Protein AF-A0A447NFL5-F1 (afdb_monomer)

Mean predicted aligned error: 9.76 Å

Radius of gyration: 20.24 Å; Cα contacts (8 Å, |Δi|>4): 79; chains: 1; bounding box: 51×40×65 Å

Organism: NCBI:txid1160765

pLDDT: mean 81.57, std 9.72, range [44.44, 92.19]

Solvent-accessible surface area (backbone atoms only — not comparable to full-atom values): 9024 Å² total; per-residue (Å²): 127,68,65,66,55,53,53,48,47,50,54,50,48,51,49,51,53,49,49,66,54,44,52,57,62,67,49,65,84,47,55,69,68,57,55,52,49,50,53,44,49,50,42,44,50,49,47,51,53,55,50,52,55,49,52,54,48,53,53,53,39,43,76,71,71,44,61,87,68,73,57,64,86,53,30,75,53,35,63,60,52,48,70,39,41,65,43,57,56,56,40,65,75,50,87,50,64,72,47,45,52,49,38,54,54,51,48,52,54,50,50,55,52,52,56,32,14,70,44,68,69,41,56,51,48,43,50,52,52,50,52,53,51,33,61,77,68,66,38,59,69,59,52,51,54,52,50,51,51,50,51,52,51,50,52,50,52,55,61,70,67,54,132

Structure (mmCIF, N/CA/C/O backbone):
data_AF-A0A447NFL5-F1
#
_entry.id   AF-A0A447NFL5-F1
#
loop_
_atom_site.group_PDB
_atom_site.id
_atom_site.type_symbol
_atom_site.label_atom_id
_atom_site.label_alt_id
_atom_site.label_comp_id
_atom_site.label_asym_id
_atom_site.label_entity_id
_atom_site.label_seq_id
_atom_site.pdbx_PDB_ins_code
_atom_site.Cartn_x
_atom_site.Cartn_y
_atom_site.Cartn_z
_atom_site.occupancy
_atom_site.B_iso_or_equiv
_atom_site.auth_seq_id
_atom_site.auth_comp_id
_atom_site.auth_asym_id
_atom_site.auth_atom_id
_atom_site.pdbx_PDB_model_num
ATOM 1 N N . MET A 1 1 ? 29.966 -20.518 14.770 1.00 44.44 1 MET A N 1
ATOM 2 C CA . MET A 1 1 ? 28.829 -19.789 14.158 1.00 44.44 1 MET A CA 1
ATOM 3 C C . MET A 1 1 ? 27.442 -20.353 14.510 1.00 44.44 1 MET A C 1
ATOM 5 O O . MET A 1 1 ? 26.475 -19.714 14.144 1.00 44.44 1 MET A O 1
ATOM 9 N N . LYS A 1 2 ? 27.300 -21.495 15.214 1.00 46.12 2 LYS A N 1
ATOM 10 C CA . LYS A 1 2 ? 25.983 -22.043 15.624 1.00 46.12 2 LYS A CA 1
ATOM 11 C C . LYS A 1 2 ? 25.423 -21.455 16.932 1.00 46.12 2 LYS A C 1
ATOM 13 O O . LYS A 1 2 ? 24.215 -21.339 17.060 1.00 46.12 2 LYS A O 1
ATOM 18 N N . GLU A 1 3 ? 26.288 -21.050 17.862 1.00 52.56 3 GLU A N 1
ATOM 19 C CA . GLU A 1 3 ? 25.895 -20.521 19.183 1.00 52.56 3 GLU A CA 1
ATOM 20 C C . GLU A 1 3 ? 25.138 -19.179 19.083 1.00 52.56 3 GLU A C 1
ATOM 22 O O . GLU A 1 3 ? 24.056 -19.036 19.638 1.00 52.56 3 GLU A O 1
ATOM 27 N N . SER A 1 4 ? 25.627 -18.238 18.264 1.00 52.34 4 SER A N 1
ATOM 28 C CA . SER A 1 4 ? 25.020 -16.903 18.104 1.00 52.34 4 SER A CA 1
ATOM 29 C C . SER A 1 4 ? 23.628 -16.921 17.454 1.00 52.34 4 SER A C 1
ATOM 31 O O . SER A 1 4 ? 22.787 -16.098 17.804 1.00 52.34 4 SER A O 1
ATOM 33 N N . PHE A 1 5 ? 23.347 -17.870 16.552 1.00 53.31 5 PHE A N 1
ATOM 34 C CA . PHE A 1 5 ? 22.007 -18.014 15.970 1.00 53.31 5 PHE A CA 1
ATOM 35 C C . PHE A 1 5 ? 20.999 -18.566 16.976 1.00 53.31 5 PHE A C 1
ATOM 37 O O . PHE A 1 5 ? 19.846 -18.158 16.943 1.00 53.31 5 PHE A O 1
ATOM 44 N N . LYS A 1 6 ? 21.434 -19.441 17.889 1.00 54.91 6 LYS A N 1
ATOM 45 C CA . LYS A 1 6 ? 20.566 -20.077 18.886 1.00 54.91 6 LYS A CA 1
ATOM 46 C C . LYS A 1 6 ? 20.191 -19.118 20.023 1.00 54.91 6 LYS A C 1
ATOM 48 O O . LYS A 1 6 ? 19.051 -19.119 20.476 1.00 54.91 6 LYS A O 1
ATOM 53 N N . GLU A 1 7 ? 21.121 -18.260 20.447 1.00 59.09 7 GLU A N 1
ATOM 54 C CA . GLU A 1 7 ? 20.842 -17.163 21.390 1.00 59.09 7 GLU A CA 1
ATOM 55 C C . GLU A 1 7 ? 19.978 -16.058 20.772 1.00 59.09 7 GLU A C 1
ATOM 57 O O . GLU A 1 7 ? 19.083 -15.532 21.437 1.00 59.09 7 GLU A O 1
ATOM 62 N N . PHE A 1 8 ? 20.208 -15.730 19.495 1.00 57.41 8 PHE A N 1
ATOM 63 C CA . PHE A 1 8 ? 19.367 -14.789 18.759 1.00 57.41 8 PHE A CA 1
ATOM 64 C C . PHE A 1 8 ? 17.951 -15.339 18.573 1.00 57.41 8 PHE A C 1
ATOM 66 O O . PHE A 1 8 ? 16.991 -14.625 18.847 1.00 57.41 8 PHE A O 1
ATOM 73 N N . GLU A 1 9 ? 17.806 -16.610 18.180 1.00 60.03 9 GLU A N 1
ATOM 74 C CA . GLU A 1 9 ? 16.503 -17.274 18.098 1.00 60.03 9 GLU A CA 1
ATOM 75 C C . GLU A 1 9 ? 15.790 -17.244 19.439 1.00 60.03 9 GLU A C 1
ATOM 77 O O . GLU A 1 9 ? 14.655 -16.797 19.470 1.00 60.03 9 GLU A O 1
ATOM 82 N N . ASN A 1 10 ? 16.436 -17.637 20.540 1.00 67.25 10 ASN A N 1
ATOM 83 C CA . ASN A 1 10 ? 15.792 -17.638 21.854 1.00 67.25 10 ASN A CA 1
ATOM 84 C C . ASN A 1 10 ? 15.382 -16.230 22.302 1.00 67.25 10 ASN A C 1
ATOM 86 O O . ASN A 1 10 ? 14.245 -16.043 22.715 1.00 67.25 10 ASN A O 1
ATOM 90 N N . THR A 1 11 ? 16.248 -15.227 22.155 1.00 68.06 11 THR A N 1
ATOM 91 C CA . THR A 1 11 ? 15.940 -13.846 22.571 1.00 68.06 11 THR A CA 1
ATOM 92 C C . THR A 1 11 ? 14.834 -13.226 21.714 1.00 68.06 11 THR A C 1
ATOM 94 O O . THR A 1 11 ? 13.942 -12.547 22.225 1.00 68.06 11 THR A O 1
ATOM 97 N N . VAL A 1 12 ? 14.864 -13.463 20.400 1.00 67.81 12 VAL A N 1
ATOM 98 C CA . VAL A 1 12 ? 13.858 -12.941 19.469 1.00 67.81 12 VAL A CA 1
ATOM 99 C C . VAL A 1 12 ? 12.551 -13.715 19.584 1.00 67.81 12 VAL A C 1
ATOM 101 O O . VAL A 1 12 ? 11.505 -13.081 19.549 1.00 67.81 12 VAL A O 1
ATOM 104 N N . LEU A 1 13 ? 12.570 -15.040 19.764 1.00 67.94 13 LEU A N 1
ATOM 105 C CA . LEU A 1 13 ? 11.368 -15.850 20.001 1.00 67.94 13 LEU A CA 1
ATOM 106 C C . LEU A 1 13 ? 10.719 -15.496 21.327 1.00 67.94 13 LEU A C 1
ATOM 108 O O . LEU A 1 13 ? 9.509 -15.306 21.368 1.00 67.94 13 LEU A O 1
ATOM 112 N N . GLU A 1 14 ? 11.497 -15.392 22.399 1.00 73.38 14 GLU A N 1
ATOM 113 C CA . GLU A 1 14 ? 10.980 -15.058 23.721 1.00 73.38 14 GLU A CA 1
ATOM 114 C C . GLU A 1 14 ? 10.430 -13.631 23.727 1.00 73.38 14 GLU A C 1
ATOM 116 O O . GLU A 1 14 ? 9.292 -13.420 24.141 1.00 73.38 14 GLU A O 1
ATOM 121 N N . GLY A 1 15 ? 11.153 -12.675 23.132 1.00 72.88 15 GLY A N 1
ATOM 122 C CA . GLY A 1 15 ? 10.650 -11.325 22.891 1.00 72.88 15 GLY A CA 1
ATOM 123 C C . GLY A 1 15 ? 9.382 -11.316 22.033 1.00 72.88 15 GLY A C 1
ATOM 124 O O . GLY A 1 15 ? 8.390 -10.698 22.405 1.00 72.88 15 GLY A O 1
ATOM 125 N N . PHE A 1 16 ? 9.357 -12.036 20.912 1.00 77.38 16 PHE A N 1
ATOM 126 C CA . PHE A 1 16 ? 8.211 -12.102 20.003 1.00 77.38 16 PHE A CA 1
ATOM 127 C C . PHE A 1 16 ? 6.976 -12.722 20.665 1.00 77.38 16 PHE A C 1
ATOM 129 O O . PHE A 1 16 ? 5.875 -12.186 20.527 1.00 77.38 16 PHE A O 1
ATOM 136 N N . LEU A 1 17 ? 7.142 -13.812 21.417 1.00 76.81 17 LEU A N 1
ATOM 137 C CA . LEU A 1 17 ? 6.070 -14.458 22.177 1.00 76.81 17 LEU A CA 1
ATOM 138 C C . LEU A 1 17 ? 5.568 -13.549 23.301 1.00 76.81 17 LEU A C 1
ATOM 140 O O . LEU A 1 17 ? 4.355 -13.376 23.449 1.00 76.81 17 LEU A O 1
ATOM 144 N N . LEU A 1 18 ? 6.483 -12.911 24.035 1.00 76.44 18 LEU A N 1
ATOM 145 C C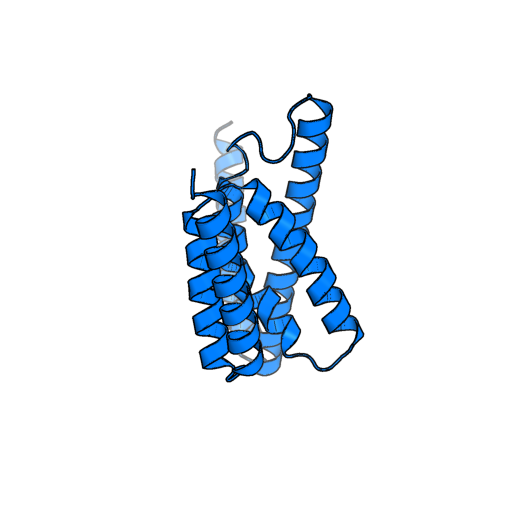A . LEU A 1 18 ? 6.146 -11.936 25.068 1.00 76.44 18 LEU A CA 1
ATOM 146 C C . LEU A 1 18 ? 5.365 -10.766 24.481 1.00 76.44 18 LEU A C 1
ATOM 148 O O . LEU A 1 18 ? 4.309 -10.441 25.010 1.00 76.44 18 LEU A O 1
ATOM 152 N N . TYR A 1 19 ? 5.804 -10.173 23.371 1.00 74.94 19 TYR A N 1
ATOM 153 C CA . TYR A 1 19 ? 5.080 -9.080 22.720 1.00 74.94 19 TYR A CA 1
ATOM 154 C C . TYR A 1 19 ? 3.735 -9.535 22.141 1.00 74.94 19 TYR A C 1
ATOM 156 O O . TYR A 1 19 ? 2.748 -8.814 22.274 1.00 74.94 19 TYR A O 1
ATOM 164 N N . THR A 1 20 ? 3.650 -10.740 21.573 1.00 80.25 20 THR A N 1
ATOM 165 C CA . THR A 1 20 ? 2.392 -11.297 21.044 1.00 80.25 20 THR A CA 1
ATOM 166 C C . THR A 1 20 ? 1.346 -11.501 22.142 1.00 80.25 20 THR A C 1
ATOM 168 O O . THR A 1 20 ? 0.158 -11.336 21.879 1.00 80.25 20 THR A O 1
ATOM 171 N N . LEU A 1 21 ? 1.763 -11.812 23.375 1.00 77.62 21 LEU A N 1
ATOM 172 C CA . LEU A 1 21 ? 0.872 -11.945 24.534 1.00 77.62 21 LEU A CA 1
ATOM 173 C C . LEU A 1 21 ? 0.638 -10.613 25.261 1.00 77.62 21 LEU A C 1
ATOM 175 O O . LEU A 1 21 ? -0.482 -10.332 25.688 1.00 77.62 21 LEU A O 1
ATOM 179 N N . LEU A 1 22 ? 1.664 -9.769 25.373 1.00 79.12 22 LEU A N 1
ATOM 180 C CA . LEU A 1 22 ? 1.587 -8.472 26.041 1.00 79.12 22 LEU A CA 1
ATOM 181 C C . LEU A 1 22 ? 0.711 -7.494 25.272 1.00 79.12 22 LEU A C 1
ATOM 183 O O . LEU A 1 22 ? -0.080 -6.806 25.902 1.00 79.12 22 LEU A O 1
ATOM 187 N N . ILE A 1 23 ? 0.803 -7.437 23.941 1.00 79.62 23 ILE A N 1
ATOM 188 C CA . ILE A 1 23 ? 0.028 -6.482 23.136 1.00 79.62 23 ILE A CA 1
ATOM 189 C C . ILE A 1 23 ? -1.489 -6.655 23.374 1.00 79.62 23 ILE A C 1
ATOM 191 O O . ILE A 1 23 ? -2.128 -5.671 23.747 1.00 79.62 23 ILE A O 1
ATOM 195 N N . PRO A 1 24 ? -2.089 -7.860 23.261 1.00 78.94 24 PRO A N 1
ATOM 196 C CA . PRO A 1 24 ? -3.498 -8.072 23.593 1.00 78.94 24 PRO A CA 1
ATOM 197 C C . PRO A 1 24 ? -3.832 -7.781 25.055 1.00 78.94 24 PRO A C 1
ATOM 199 O O . PRO A 1 24 ? -4.877 -7.198 25.328 1.00 78.94 24 PRO A O 1
ATOM 202 N N . VAL A 1 25 ? -2.961 -8.169 25.995 1.00 80.38 25 VAL A N 1
ATOM 203 C CA . VAL A 1 25 ? -3.180 -7.946 27.434 1.00 80.38 25 VAL A CA 1
ATOM 204 C C . VAL A 1 25 ? -3.188 -6.456 27.770 1.00 80.38 25 VAL A C 1
ATOM 206 O O . VAL A 1 25 ? -4.035 -6.019 28.540 1.00 80.38 25 VAL A O 1
ATOM 209 N N . LEU A 1 26 ? -2.295 -5.676 27.166 1.00 79.25 26 LEU A N 1
ATOM 210 C CA . LEU A 1 26 ? -2.168 -4.234 27.376 1.00 79.25 26 LEU A CA 1
ATOM 211 C C . LEU A 1 26 ? -3.297 -3.467 26.671 1.00 79.25 26 LEU A C 1
ATOM 213 O O . LEU A 1 26 ? -3.767 -2.452 27.172 1.00 79.25 26 LEU A O 1
ATOM 217 N N . LEU A 1 27 ? -3.787 -3.988 25.542 1.00 78.81 27 LEU A N 1
ATOM 218 C CA . LEU A 1 27 ? -4.931 -3.437 24.808 1.00 78.81 27 LEU A CA 1
ATOM 219 C C . LEU A 1 27 ? -6.294 -3.867 25.378 1.00 78.81 27 LEU A C 1
ATOM 221 O O . LEU A 1 27 ? -7.308 -3.307 24.960 1.00 78.81 27 LEU A O 1
ATOM 225 N N . LYS A 1 28 ? -6.361 -4.840 26.301 1.00 80.19 28 LYS A N 1
ATOM 226 C CA . LYS A 1 28 ? -7.640 -5.353 26.834 1.00 80.19 28 LYS A CA 1
ATOM 227 C C . LYS A 1 28 ? -8.410 -4.288 27.623 1.00 80.19 28 LYS A C 1
ATOM 229 O O . LYS A 1 28 ? -9.638 -4.287 27.611 1.00 80.19 28 LYS A O 1
ATOM 234 N N . ASP A 1 29 ? -7.672 -3.420 28.311 1.00 79.56 29 ASP A N 1
ATOM 235 C CA . ASP A 1 29 ? -8.211 -2.387 29.197 1.00 79.56 29 ASP A CA 1
ATOM 236 C C . ASP A 1 29 ? -8.494 -1.082 28.425 1.00 79.56 29 ASP A C 1
ATOM 238 O O . ASP A 1 29 ? -9.128 -0.158 28.938 1.00 79.56 29 ASP A O 1
ATOM 242 N N . GLU A 1 30 ? -8.075 -1.021 27.158 1.00 82.81 30 GLU A N 1
ATOM 243 C CA . GLU A 1 30 ? -8.282 0.117 26.274 1.00 82.81 30 GLU A CA 1
ATOM 244 C C . GLU A 1 30 ? -9.658 0.100 25.603 1.00 82.81 30 GLU A C 1
ATOM 246 O O . GLU A 1 30 ? -10.258 -0.934 25.292 1.00 82.81 30 GLU A O 1
ATOM 251 N N . LYS A 1 31 ? -10.171 1.295 25.299 1.00 87.44 31 LYS A N 1
ATOM 252 C CA . LYS A 1 31 ? -11.431 1.426 24.557 1.00 87.44 31 LYS A CA 1
ATOM 253 C C . LYS A 1 31 ? -11.261 0.872 23.143 1.00 87.44 31 LYS A C 1
ATOM 255 O O . LYS A 1 31 ? -10.277 1.166 22.467 1.00 87.44 31 LYS A O 1
ATOM 260 N N . LYS A 1 32 ? -12.292 0.184 22.634 1.00 83.94 32 LYS A N 1
ATOM 261 C CA . LYS A 1 32 ? -12.326 -0.369 21.262 1.00 83.94 32 LYS A CA 1
ATOM 262 C C . LYS A 1 32 ? -11.932 0.654 20.188 1.00 83.94 32 LYS A C 1
ATOM 264 O O . LYS A 1 32 ? -11.237 0.314 19.238 1.00 83.94 32 LYS A O 1
ATOM 269 N N . GLU A 1 33 ? -12.340 1.914 20.352 1.00 84.25 33 GLU A N 1
ATOM 270 C CA . GLU A 1 33 ? -11.966 3.003 19.441 1.00 84.25 33 GLU A CA 1
ATOM 271 C C . GLU A 1 33 ? -10.468 3.323 19.462 1.00 84.25 33 GLU A C 1
ATOM 273 O O . GLU A 1 33 ? -9.885 3.599 18.414 1.00 84.25 33 GLU A O 1
ATOM 278 N N . THR A 1 34 ? -9.841 3.305 20.640 1.00 84.50 34 THR A N 1
ATOM 279 C CA . THR A 1 34 ? -8.402 3.539 20.798 1.00 84.50 34 THR A CA 1
ATOM 280 C C . THR A 1 34 ? -7.620 2.412 20.138 1.00 84.50 34 THR A C 1
ATOM 282 O O . THR A 1 34 ? -6.747 2.681 19.316 1.00 84.50 34 THR A O 1
ATOM 285 N N . VAL A 1 35 ? -8.004 1.160 20.404 1.00 84.69 35 VAL A N 1
ATOM 286 C CA . VAL A 1 35 ? -7.393 -0.026 19.784 1.00 84.69 35 VAL A CA 1
ATOM 287 C C . VAL A 1 35 ? -7.496 0.048 18.258 1.00 84.69 35 VAL A C 1
ATOM 289 O O . VAL A 1 35 ? -6.492 -0.095 17.562 1.00 84.69 35 VAL A O 1
ATOM 292 N N . ALA A 1 36 ? -8.680 0.361 17.721 1.00 84.00 36 ALA A N 1
ATOM 293 C CA . ALA A 1 36 ? -8.881 0.501 16.280 1.00 84.00 36 ALA A CA 1
ATOM 294 C C . ALA A 1 36 ? -8.011 1.611 15.664 1.00 84.00 36 ALA A C 1
ATOM 296 O O . ALA A 1 36 ? -7.465 1.427 14.575 1.00 84.00 36 ALA A O 1
ATOM 297 N N . LYS A 1 37 ? -7.841 2.750 16.353 1.00 85.38 37 LYS A N 1
ATOM 298 C CA . LYS A 1 37 ? -6.965 3.842 15.896 1.00 85.38 37 LYS A CA 1
ATOM 299 C C . LYS A 1 37 ? -5.496 3.438 15.894 1.00 85.38 37 LYS A C 1
ATOM 301 O O . LYS A 1 37 ? -4.808 3.760 14.930 1.00 85.38 37 LYS A O 1
ATOM 306 N N . ILE A 1 38 ? -5.032 2.744 16.934 1.00 87.94 38 ILE A N 1
ATOM 307 C CA . ILE A 1 38 ? -3.650 2.255 17.017 1.00 87.94 38 ILE A CA 1
ATOM 308 C C . ILE A 1 38 ? -3.384 1.293 15.862 1.00 87.94 38 ILE A C 1
ATOM 310 O O . ILE A 1 38 ? -2.453 1.519 15.095 1.00 87.94 38 ILE A O 1
ATOM 314 N N . VAL A 1 39 ? -4.250 0.293 15.670 1.00 87.75 39 VAL A N 1
ATOM 315 C CA . VAL A 1 39 ? -4.126 -0.673 14.569 1.00 87.75 39 VAL A CA 1
ATOM 316 C C . VAL A 1 39 ? -4.121 0.044 13.220 1.00 87.75 39 VAL A C 1
ATOM 318 O O . VAL A 1 39 ? -3.223 -0.173 12.410 1.00 87.75 39 VAL A O 1
ATOM 321 N N . LEU A 1 40 ? -5.067 0.954 12.982 1.00 89.06 40 LEU A N 1
ATOM 322 C CA . LEU A 1 40 ? -5.123 1.718 11.736 1.00 89.06 40 LEU A CA 1
ATOM 323 C C . LEU A 1 40 ? -3.837 2.527 11.514 1.00 89.06 40 LEU A C 1
ATOM 325 O O . LEU A 1 40 ? -3.291 2.510 10.413 1.00 89.06 40 LEU A O 1
ATOM 329 N N . PHE A 1 41 ? -3.317 3.190 12.547 1.00 88.19 41 PHE A N 1
ATOM 330 C CA . PHE A 1 41 ? -2.080 3.962 12.452 1.00 88.19 41 PHE A CA 1
ATOM 331 C C . PHE A 1 41 ? -0.857 3.073 12.187 1.00 88.19 41 PHE A C 1
ATOM 333 O O . PHE A 1 41 ? -0.013 3.433 11.366 1.00 88.19 41 PHE A O 1
ATOM 340 N N . SER A 1 42 ? -0.779 1.892 12.804 1.00 90.25 42 SER A N 1
ATOM 341 C CA . SER A 1 42 ? 0.268 0.902 12.531 1.00 90.25 42 SER A CA 1
ATOM 342 C C . SER A 1 42 ? 0.234 0.431 11.078 1.00 90.25 42 SER A C 1
ATOM 344 O O . SER A 1 42 ? 1.276 0.396 10.424 1.00 90.25 42 SER A O 1
ATOM 346 N N . PHE A 1 43 ? -0.952 0.141 10.536 1.00 91.81 43 PHE A N 1
ATOM 347 C CA . PHE A 1 43 ? -1.104 -0.243 9.131 1.00 91.81 43 PHE A CA 1
ATOM 348 C C . PHE A 1 43 ? -0.725 0.896 8.177 1.00 91.81 43 PHE A C 1
ATOM 350 O O . PHE A 1 43 ? -0.032 0.660 7.190 1.00 91.81 43 PHE A O 1
ATOM 357 N N . LEU A 1 44 ? -1.124 2.136 8.473 1.00 91.19 44 LEU A N 1
ATOM 358 C CA . LEU A 1 44 ? -0.737 3.299 7.668 1.00 91.19 44 LEU A CA 1
ATOM 359 C C . LEU A 1 44 ? 0.767 3.567 7.712 1.00 91.19 44 LEU A C 1
ATOM 361 O O . LEU A 1 44 ? 1.368 3.880 6.687 1.00 91.19 44 LEU A O 1
ATOM 365 N N . THR A 1 45 ? 1.379 3.410 8.882 1.00 91.06 45 THR A N 1
ATOM 366 C CA . THR A 1 45 ? 2.829 3.551 9.048 1.00 91.06 45 THR A CA 1
ATOM 367 C C . THR A 1 45 ? 3.560 2.459 8.270 1.00 91.06 45 THR A C 1
ATOM 369 O O . THR A 1 45 ? 4.506 2.756 7.546 1.00 91.06 45 THR A O 1
ATOM 372 N N . SER A 1 46 ? 3.081 1.213 8.344 1.00 91.50 46 SER A N 1
ATOM 373 C CA . SER A 1 46 ? 3.609 0.095 7.557 1.00 91.50 46 SER A CA 1
ATOM 374 C C . SER A 1 46 ? 3.490 0.358 6.054 1.00 91.50 46 SER A C 1
ATOM 376 O O . SER A 1 46 ? 4.469 0.193 5.330 1.00 91.50 46 SER A O 1
ATOM 378 N N . LEU A 1 47 ? 2.341 0.859 5.591 1.00 92.19 47 LEU A N 1
ATOM 379 C CA . LEU A 1 47 ? 2.130 1.238 4.194 1.00 92.19 47 LEU A CA 1
ATOM 380 C C . LEU A 1 47 ? 3.107 2.326 3.746 1.00 92.19 47 LEU A C 1
ATOM 382 O O . LEU A 1 47 ? 3.719 2.195 2.686 1.00 92.19 47 LEU A O 1
ATOM 386 N N . GLY A 1 48 ? 3.278 3.375 4.552 1.00 90.50 48 GLY A N 1
ATOM 387 C CA . GLY A 1 48 ? 4.219 4.456 4.271 1.00 90.50 48 GLY A CA 1
ATOM 388 C C . GLY A 1 48 ? 5.660 3.957 4.180 1.00 90.50 48 GLY A C 1
ATOM 389 O O . GLY A 1 48 ? 6.328 4.198 3.178 1.00 90.50 48 GLY A O 1
ATOM 390 N N . LEU A 1 49 ? 6.122 3.199 5.178 1.00 92.12 49 LEU A N 1
ATOM 391 C CA . LEU A 1 49 ? 7.476 2.638 5.199 1.00 92.12 49 LEU A CA 1
ATOM 392 C C . LEU A 1 49 ? 7.719 1.679 4.034 1.00 92.12 49 LEU A C 1
ATOM 394 O O . LEU A 1 49 ? 8.737 1.790 3.355 1.00 92.12 49 LEU A O 1
ATOM 398 N N . ARG A 1 50 ? 6.774 0.771 3.763 1.00 90.19 50 ARG A N 1
ATOM 399 C CA . ARG A 1 50 ? 6.877 -0.176 2.647 1.00 90.19 50 ARG A CA 1
ATOM 400 C C . ARG A 1 50 ? 6.961 0.559 1.312 1.00 90.19 50 ARG A C 1
ATOM 402 O O . ARG A 1 50 ? 7.786 0.200 0.482 1.00 90.19 50 ARG A O 1
ATOM 409 N N . SER A 1 51 ? 6.167 1.619 1.149 1.00 89.44 51 SER A N 1
ATOM 410 C CA . SER A 1 51 ? 6.192 2.453 -0.055 1.00 89.44 51 SER A CA 1
ATOM 411 C C . SER A 1 51 ? 7.523 3.188 -0.219 1.00 89.44 51 SER A C 1
ATOM 413 O O . SER A 1 51 ? 8.066 3.232 -1.317 1.00 89.44 51 SER A O 1
ATOM 415 N N . LEU A 1 52 ? 8.077 3.739 0.866 1.00 91.19 52 LEU A N 1
ATOM 416 C CA . LEU A 1 52 ? 9.367 4.435 0.838 1.00 91.19 52 LEU A CA 1
ATOM 417 C C . LEU A 1 52 ? 10.521 3.507 0.456 1.00 91.19 52 LEU A C 1
ATOM 419 O O . LEU A 1 52 ? 11.332 3.869 -0.392 1.00 91.19 52 LEU A O 1
ATOM 423 N N . VAL A 1 53 ? 10.583 2.317 1.060 1.00 90.94 53 VAL A N 1
ATOM 424 C CA . VAL A 1 53 ? 11.612 1.314 0.746 1.00 90.94 53 VAL A CA 1
ATOM 425 C C . VAL A 1 53 ? 11.569 0.948 -0.735 1.00 90.94 53 VAL A C 1
ATOM 427 O O . VAL A 1 53 ? 12.607 0.910 -1.391 1.00 90.94 53 VAL A O 1
ATOM 430 N N . GLU A 1 54 ? 10.371 0.757 -1.278 1.00 89.62 54 GLU A N 1
ATOM 431 C CA . GLU A 1 54 ? 10.209 0.395 -2.681 1.00 89.62 54 GLU A CA 1
ATOM 432 C C . GLU A 1 54 ? 1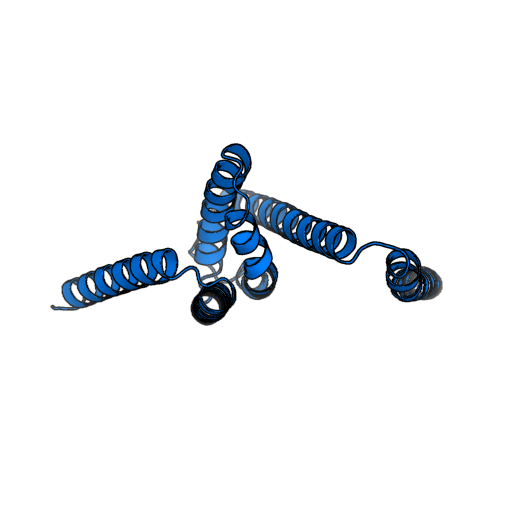0.613 1.520 -3.633 1.00 89.62 54 GLU A C 1
ATOM 434 O O . GLU A 1 54 ? 11.295 1.282 -4.625 1.00 89.62 54 GLU A O 1
ATOM 439 N N . ILE A 1 55 ? 10.263 2.767 -3.311 1.00 89.25 55 ILE A N 1
ATOM 440 C CA . ILE A 1 55 ? 10.724 3.932 -4.077 1.00 89.25 55 ILE A CA 1
ATOM 441 C C . ILE A 1 55 ? 12.257 3.979 -4.111 1.00 89.25 55 ILE A C 1
ATOM 443 O O . ILE A 1 55 ? 12.836 4.243 -5.163 1.00 89.25 55 ILE A O 1
ATOM 447 N N . VAL A 1 56 ? 12.925 3.701 -2.986 1.00 90.19 56 VAL A N 1
ATOM 448 C CA . VAL A 1 56 ? 14.393 3.650 -2.936 1.00 90.19 56 VAL A CA 1
ATOM 449 C C . VAL A 1 56 ? 14.934 2.556 -3.858 1.00 90.19 56 VAL A C 1
ATOM 451 O O . VAL A 1 56 ? 15.886 2.821 -4.593 1.00 90.19 56 VAL A O 1
ATOM 454 N N . PHE A 1 57 ? 14.322 1.369 -3.881 1.00 87.44 57 PHE A N 1
ATOM 455 C CA . PHE A 1 57 ? 14.718 0.312 -4.815 1.00 87.44 57 PHE A CA 1
ATOM 456 C C . PHE A 1 57 ? 14.501 0.712 -6.277 1.00 87.44 57 PHE A C 1
ATOM 458 O O . PHE A 1 57 ? 15.424 0.566 -7.075 1.00 87.44 57 PHE A O 1
ATOM 465 N N . TYR A 1 58 ? 13.371 1.338 -6.615 1.00 86.81 58 TYR A N 1
ATOM 466 C CA . TYR A 1 58 ? 13.148 1.880 -7.960 1.00 86.81 58 TYR A CA 1
ATOM 467 C C . TYR A 1 58 ? 14.219 2.894 -8.378 1.00 86.81 58 TYR A C 1
ATOM 469 O O . TYR A 1 58 ? 14.673 2.870 -9.520 1.00 86.81 58 TYR A O 1
ATOM 477 N N . ILE A 1 59 ? 14.649 3.776 -7.471 1.00 87.69 59 ILE A N 1
ATOM 478 C CA . ILE A 1 59 ? 15.711 4.756 -7.752 1.00 87.69 59 ILE A CA 1
ATOM 479 C C . ILE A 1 59 ? 17.062 4.055 -7.977 1.00 87.69 59 ILE A C 1
ATOM 481 O O . ILE A 1 59 ? 17.826 4.447 -8.866 1.00 87.69 59 ILE A O 1
ATOM 485 N N . GLN A 1 60 ? 17.366 3.018 -7.193 1.00 88.81 60 GLN A N 1
ATOM 486 C CA . GLN A 1 60 ? 18.592 2.231 -7.353 1.00 88.81 60 GLN A CA 1
ATOM 487 C C . GLN A 1 60 ? 18.612 1.479 -8.687 1.00 88.81 60 GLN A C 1
ATOM 489 O O . GLN A 1 60 ? 19.621 1.516 -9.392 1.00 88.81 60 GLN A O 1
ATOM 494 N N . ASP A 1 61 ? 17.501 0.850 -9.055 1.00 87.19 61 ASP A N 1
ATOM 495 C CA . ASP A 1 61 ? 17.350 0.129 -10.319 1.00 87.19 61 ASP A CA 1
ATOM 496 C C . ASP A 1 61 ? 17.431 1.075 -11.516 1.00 87.19 61 ASP A C 1
ATOM 498 O O . ASP A 1 61 ? 18.147 0.800 -12.483 1.00 87.19 61 ASP A O 1
ATOM 502 N N . TYR A 1 62 ? 16.810 2.251 -11.407 1.00 86.31 62 TYR A N 1
ATOM 503 C CA . TYR A 1 62 ? 16.921 3.295 -12.419 1.00 86.31 62 TYR A CA 1
ATOM 504 C C . TYR A 1 62 ? 18.369 3.758 -12.612 1.00 86.31 62 TYR A C 1
ATOM 506 O O . TYR A 1 62 ? 18.837 3.893 -13.741 1.00 86.31 62 TYR A O 1
ATOM 514 N N . SER A 1 63 ? 19.119 3.917 -11.518 1.00 87.12 63 SER A N 1
ATOM 515 C CA . SER A 1 63 ? 20.550 4.258 -11.569 1.00 87.12 63 SER A CA 1
ATOM 516 C C . SER A 1 63 ? 21.399 3.165 -12.232 1.00 87.12 63 SER A C 1
ATOM 518 O O . SER A 1 63 ? 22.482 3.449 -12.740 1.00 87.12 63 SER A O 1
ATOM 520 N N . ARG A 1 64 ? 20.912 1.918 -12.257 1.00 86.81 64 ARG A N 1
ATOM 521 C CA . ARG A 1 64 ? 21.527 0.773 -12.949 1.00 86.81 64 ARG A CA 1
ATOM 522 C C . ARG A 1 64 ? 21.033 0.606 -14.393 1.00 86.81 64 ARG A C 1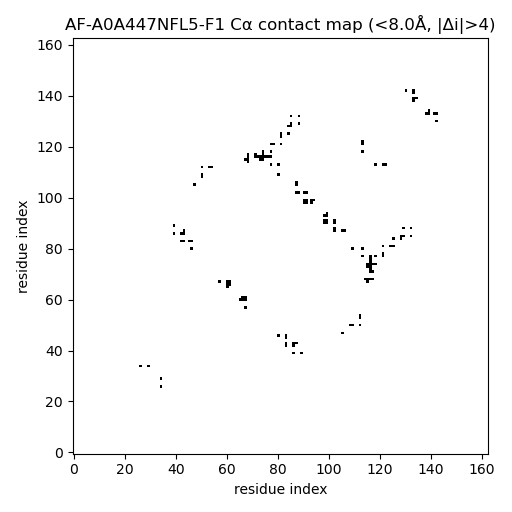
ATOM 524 O O . ARG A 1 64 ? 21.413 -0.357 -15.052 1.00 86.81 64 ARG A O 1
ATOM 531 N N . GLY A 1 65 ? 20.211 1.531 -14.891 1.00 84.69 65 GLY A N 1
ATOM 532 C CA . GLY A 1 65 ? 19.668 1.515 -16.250 1.00 84.69 65 GLY A CA 1
ATOM 533 C C . GLY A 1 65 ? 18.408 0.662 -16.425 1.00 84.69 65 GLY A C 1
ATOM 534 O O . GLY A 1 65 ? 17.953 0.489 -17.555 1.00 84.69 65 GLY A O 1
ATOM 535 N N . VAL A 1 66 ? 17.822 0.143 -15.342 1.00 84.00 66 VAL A N 1
ATOM 536 C CA . VAL A 1 66 ? 16.559 -0.605 -15.389 1.00 84.00 66 VAL A CA 1
ATOM 537 C C . VAL A 1 66 ? 15.400 0.383 -15.292 1.00 84.00 66 VAL A C 1
ATOM 539 O O . VAL A 1 66 ? 15.221 1.067 -14.286 1.00 84.00 66 VAL A O 1
ATOM 542 N N . MET A 1 67 ? 14.597 0.480 -16.351 1.00 81.06 67 MET A N 1
ATOM 543 C CA . MET A 1 67 ? 13.429 1.361 -16.341 1.00 81.06 67 MET A CA 1
ATOM 544 C C . MET A 1 67 ? 12.320 0.786 -15.442 1.00 81.06 67 MET A C 1
ATOM 546 O O . MET A 1 67 ? 12.063 -0.423 -15.487 1.00 81.06 67 MET A O 1
ATOM 550 N N . PRO A 1 68 ? 11.606 1.626 -14.669 1.00 73.88 68 PRO A N 1
ATOM 551 C CA . PRO A 1 68 ? 10.438 1.178 -13.917 1.00 73.88 68 PRO A CA 1
ATOM 552 C C . PRO A 1 68 ? 9.387 0.592 -14.872 1.00 73.88 68 PRO A C 1
ATOM 554 O O . PRO A 1 68 ? 9.303 0.995 -16.031 1.00 73.88 68 PRO A O 1
ATOM 557 N N . PHE A 1 69 ? 8.582 -0.359 -14.386 1.00 79.44 69 PHE A N 1
ATOM 558 C CA . PHE A 1 69 ? 7.533 -1.048 -15.162 1.00 79.44 69 PHE A CA 1
ATOM 559 C C . PHE A 1 69 ? 8.021 -1.972 -16.291 1.00 79.44 69 PHE A C 1
ATOM 561 O O . PHE A 1 69 ? 7.208 -2.394 -17.112 1.00 79.44 69 PHE A O 1
ATOM 568 N N . THR A 1 70 ? 9.315 -2.300 -16.356 1.00 77.38 70 THR A N 1
ATOM 569 C CA . THR A 1 70 ? 9.844 -3.213 -17.388 1.00 77.38 70 THR A CA 1
ATOM 570 C C . THR A 1 70 ? 10.095 -4.630 -16.890 1.00 77.38 70 THR A C 1
ATOM 572 O O . THR A 1 70 ? 10.030 -5.564 -17.685 1.00 77.38 70 THR A O 1
ATOM 575 N N . ASN A 1 71 ? 10.337 -4.806 -15.587 1.00 77.06 71 ASN A N 1
ATOM 576 C CA . ASN A 1 71 ? 10.646 -6.103 -14.995 1.00 77.06 71 ASN A CA 1
ATOM 577 C C . ASN A 1 71 ? 9.672 -6.481 -13.868 1.00 77.06 71 ASN A C 1
ATOM 579 O O . ASN A 1 71 ? 8.989 -5.631 -13.299 1.00 77.06 71 ASN A O 1
ATOM 583 N N . TYR A 1 72 ? 9.620 -7.772 -13.543 1.00 79.44 72 TYR A N 1
ATOM 584 C CA . TYR A 1 72 ? 8.726 -8.351 -12.536 1.00 79.44 72 TYR A CA 1
ATOM 585 C C . TYR A 1 72 ? 9.366 -8.496 -11.144 1.00 79.44 72 TYR A C 1
ATOM 587 O O . TYR A 1 72 ? 8.747 -9.075 -10.254 1.00 79.44 72 TYR A O 1
ATOM 595 N N . ASP A 1 73 ? 10.574 -7.974 -10.928 1.00 77.94 73 ASP A N 1
ATOM 596 C CA . ASP A 1 73 ? 11.329 -8.140 -9.671 1.00 77.94 73 ASP A CA 1
ATOM 597 C C . ASP A 1 73 ? 10.579 -7.569 -8.451 1.00 77.94 73 ASP A C 1
ATOM 599 O O . ASP A 1 73 ? 10.562 -8.142 -7.357 1.00 77.94 73 ASP A O 1
ATOM 603 N N . HIS A 1 74 ? 9.826 -6.495 -8.680 1.00 81.88 74 HIS A N 1
ATOM 604 C CA . HIS A 1 74 ? 9.013 -5.805 -7.675 1.00 81.88 74 HIS A CA 1
ATOM 605 C C . HIS A 1 74 ? 7.635 -6.447 -7.451 1.00 81.88 74 HIS A C 1
ATOM 607 O O . HIS A 1 74 ? 6.805 -5.957 -6.686 1.00 81.88 74 HIS A O 1
ATOM 613 N N . ARG A 1 75 ? 7.347 -7.590 -8.087 1.00 81.44 75 ARG A N 1
ATOM 614 C CA . ARG A 1 75 ? 6.036 -8.253 -7.991 1.00 81.44 75 ARG A CA 1
ATOM 615 C C . ARG A 1 75 ? 5.697 -8.732 -6.578 1.00 81.44 75 ARG A C 1
ATOM 617 O O . ARG A 1 75 ? 4.527 -8.716 -6.192 1.00 81.44 75 ARG A O 1
ATOM 624 N N . HIS A 1 76 ? 6.704 -9.123 -5.804 1.00 82.81 76 HIS A N 1
ATOM 625 C CA . HIS A 1 76 ? 6.551 -9.646 -4.443 1.00 82.81 76 HIS A CA 1
ATOM 626 C C . HIS A 1 76 ? 5.980 -8.609 -3.450 1.00 82.81 76 HIS A C 1
ATOM 628 O O . HIS A 1 76 ? 5.389 -8.967 -2.433 1.00 82.81 76 HIS A O 1
ATOM 634 N N . ILE A 1 77 ? 6.113 -7.311 -3.744 1.00 86.12 77 ILE A N 1
ATOM 635 C CA . ILE A 1 77 ? 5.528 -6.225 -2.946 1.00 86.12 77 ILE A CA 1
ATOM 636 C C . ILE A 1 77 ? 3.998 -6.202 -3.041 1.00 86.12 77 ILE A C 1
ATOM 638 O O . ILE A 1 77 ? 3.336 -5.770 -2.090 1.00 86.12 77 ILE A O 1
ATOM 642 N N . SER A 1 78 ? 3.431 -6.698 -4.146 1.00 86.38 78 SER A N 1
ATOM 643 C CA . SER A 1 78 ? 1.997 -6.587 -4.429 1.00 86.38 78 SER A CA 1
ATOM 644 C C . SER A 1 78 ? 1.115 -7.215 -3.348 1.00 86.38 78 SER A C 1
ATOM 646 O O . SER A 1 78 ? 0.128 -6.600 -2.951 1.00 86.38 78 SER A O 1
ATOM 648 N N . ASP A 1 79 ? 1.513 -8.352 -2.775 1.00 85.88 79 ASP A N 1
ATOM 649 C CA . ASP A 1 79 ? 0.760 -9.015 -1.703 1.00 85.88 79 ASP A CA 1
ATOM 650 C C . ASP A 1 79 ? 0.672 -8.134 -0.450 1.00 85.88 79 ASP A C 1
ATOM 652 O O . ASP A 1 79 ? -0.406 -7.927 0.115 1.00 85.88 79 ASP A O 1
ATOM 656 N N . SER A 1 80 ? 1.799 -7.529 -0.056 1.00 88.25 80 SER A N 1
ATOM 657 C CA . SER A 1 80 ? 1.831 -6.603 1.079 1.00 88.25 80 SER A CA 1
ATOM 658 C C . SER A 1 80 ? 1.008 -5.337 0.814 1.00 88.25 80 SER A C 1
ATOM 660 O O . SER A 1 80 ? 0.309 -4.856 1.705 1.00 88.25 80 SER A O 1
ATOM 662 N N . MET A 1 81 ? 1.013 -4.821 -0.418 1.00 88.62 81 MET A N 1
ATOM 663 C CA . MET A 1 81 ? 0.210 -3.654 -0.794 1.00 88.62 81 MET A CA 1
ATOM 664 C C . MET A 1 81 ? -1.290 -3.950 -0.799 1.00 88.62 81 MET A C 1
ATOM 666 O O . MET A 1 81 ? -2.078 -3.114 -0.352 1.00 88.62 81 MET A O 1
ATOM 670 N N . VAL A 1 82 ? -1.707 -5.123 -1.276 1.00 90.25 82 VAL A N 1
ATOM 671 C CA . VAL A 1 82 ? -3.114 -5.557 -1.244 1.00 90.25 82 VAL A CA 1
ATOM 672 C C . VAL A 1 82 ? -3.595 -5.672 0.201 1.00 90.25 82 VAL A C 1
ATOM 674 O O . VAL A 1 82 ? -4.675 -5.183 0.531 1.00 90.25 82 VAL A O 1
ATOM 677 N N . PHE A 1 83 ? -2.780 -6.258 1.080 1.00 89.00 83 PHE A N 1
ATOM 678 C CA . PHE A 1 83 ? -3.121 -6.418 2.493 1.00 89.00 83 PHE A CA 1
ATOM 679 C C . PHE A 1 83 ? -3.293 -5.079 3.226 1.00 89.00 83 PHE A C 1
ATOM 681 O O . PHE A 1 83 ? -4.179 -4.933 4.067 1.00 89.00 83 PHE A O 1
ATOM 688 N N . LEU A 1 84 ? -2.473 -4.082 2.892 1.00 90.38 84 LEU A N 1
ATOM 689 C CA . LEU A 1 84 ? -2.506 -2.758 3.521 1.00 90.38 84 LEU A CA 1
ATOM 690 C C . LEU A 1 84 ? -3.558 -1.816 2.903 1.00 90.38 84 LEU A C 1
ATOM 692 O O . LEU A 1 84 ? -3.870 -0.768 3.476 1.00 90.38 84 LEU A O 1
ATOM 696 N N . PHE A 1 85 ? -4.151 -2.190 1.768 1.00 90.19 85 PHE A N 1
ATOM 697 C CA . PHE A 1 85 ? -5.123 -1.376 1.036 1.00 90.19 85 PHE A CA 1
ATOM 698 C C . PHE A 1 85 ? -6.362 -0.946 1.851 1.00 90.19 85 PHE A C 1
ATOM 700 O O . PHE A 1 85 ? -6.728 0.231 1.785 1.00 90.19 85 PHE A O 1
ATOM 707 N N . PRO A 1 86 ? -6.998 -1.802 2.681 1.00 87.94 86 PRO A N 1
ATOM 708 C CA . PRO A 1 86 ? -8.131 -1.380 3.508 1.00 87.94 86 PRO A CA 1
ATOM 709 C C . PRO A 1 86 ? -7.791 -0.227 4.459 1.00 87.94 86 PRO A C 1
ATOM 711 O O . PRO A 1 86 ? -8.634 0.632 4.719 1.00 87.94 86 PRO A O 1
ATOM 714 N N . ALA A 1 87 ? -6.559 -0.183 4.975 1.00 89.38 87 ALA A N 1
ATOM 715 C CA . ALA A 1 87 ? -6.122 0.888 5.863 1.00 89.38 87 ALA A CA 1
ATOM 716 C C . ALA A 1 87 ? -6.017 2.226 5.122 1.00 89.38 87 ALA A C 1
ATOM 718 O O . ALA A 1 87 ? -6.461 3.246 5.652 1.00 89.38 87 ALA A O 1
ATOM 719 N N . LEU A 1 88 ? -5.520 2.208 3.878 1.00 89.75 88 LEU A N 1
ATOM 720 C CA . LEU A 1 88 ? -5.517 3.377 2.996 1.00 89.75 88 LEU A CA 1
ATOM 721 C C . LEU A 1 88 ? -6.944 3.894 2.772 1.00 89.75 88 LEU A C 1
ATOM 723 O O . LEU A 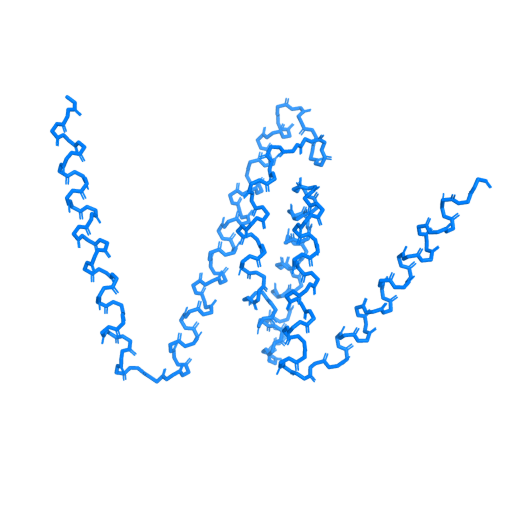1 88 ? -7.204 5.082 2.965 1.00 89.75 88 LEU A O 1
ATOM 727 N N . LEU A 1 89 ? -7.883 3.003 2.436 1.00 88.88 89 LEU A N 1
ATOM 728 C CA . LEU A 1 89 ? -9.288 3.369 2.232 1.00 88.88 89 LEU A CA 1
ATOM 729 C C . LEU A 1 89 ? -9.926 3.960 3.492 1.00 88.88 89 LEU A C 1
ATOM 731 O O . LEU A 1 89 ? -10.670 4.934 3.404 1.00 88.88 89 LEU A O 1
ATOM 735 N N . ASN A 1 90 ? -9.598 3.442 4.676 1.00 88.19 90 ASN A N 1
ATOM 736 C CA . ASN A 1 90 ? -10.131 3.973 5.930 1.00 88.19 90 ASN A CA 1
ATOM 737 C C . ASN A 1 90 ? -9.729 5.436 6.198 1.00 88.19 90 ASN A C 1
ATOM 739 O O . ASN A 1 90 ? -10.453 6.120 6.925 1.00 88.19 90 ASN A O 1
ATOM 743 N N . ILE A 1 91 ? -8.664 5.968 5.574 1.00 87.00 91 ILE A N 1
ATOM 744 C CA . ILE A 1 91 ? -8.348 7.406 5.671 1.00 87.00 91 ILE A CA 1
ATOM 745 C C . ILE A 1 91 ? -9.488 8.260 5.092 1.00 87.00 91 ILE A C 1
ATOM 747 O O . ILE A 1 91 ? -9.793 9.333 5.619 1.00 87.00 91 ILE A O 1
ATOM 751 N N . TRP A 1 92 ? -10.165 7.772 4.049 1.00 85.88 92 TRP A N 1
ATOM 752 C CA . TRP A 1 92 ? -11.267 8.482 3.394 1.00 85.88 92 TRP A CA 1
ATOM 753 C C . TRP A 1 92 ? -12.441 8.787 4.336 1.00 85.88 92 TRP A C 1
ATOM 755 O O . TRP A 1 92 ? -13.146 9.782 4.156 1.00 85.88 92 TRP A O 1
ATOM 765 N N . LEU A 1 93 ? -12.654 7.953 5.359 1.00 83.75 93 LEU A N 1
ATOM 766 C CA . LEU A 1 93 ? -13.749 8.129 6.317 1.00 83.75 93 LEU A CA 1
ATOM 767 C C . LEU A 1 93 ? -13.541 9.351 7.221 1.00 83.75 93 LEU A C 1
ATOM 769 O O . LEU A 1 93 ? -14.507 9.877 7.783 1.00 83.75 93 LEU A O 1
ATOM 773 N N . PHE A 1 94 ? -12.308 9.851 7.348 1.00 82.56 94 PHE A N 1
ATOM 774 C CA . PHE A 1 94 ? -12.044 11.042 8.143 1.00 82.56 94 PHE A CA 1
ATOM 775 C C . PHE A 1 94 ? -12.504 12.319 7.426 1.00 82.56 94 PHE A C 1
ATOM 777 O O . PHE A 1 94 ? -12.204 12.582 6.263 1.00 82.56 94 PHE A O 1
ATOM 784 N N . ARG A 1 95 ? -13.204 13.192 8.164 1.00 73.88 95 ARG A N 1
ATOM 785 C CA . ARG A 1 95 ? -13.733 14.460 7.629 1.00 73.88 95 ARG A CA 1
ATOM 786 C C . ARG A 1 95 ? -12.675 15.545 7.390 1.00 73.88 95 ARG A C 1
ATOM 788 O O . ARG A 1 95 ? -12.953 16.478 6.642 1.00 73.88 95 ARG A O 1
ATOM 795 N N . LYS A 1 96 ? -11.495 15.455 8.013 1.00 85.81 96 LYS A N 1
ATOM 796 C CA . LYS A 1 96 ? -10.464 16.508 7.954 1.00 85.81 96 LYS A CA 1
ATOM 797 C C . LYS A 1 96 ? -9.865 16.633 6.548 1.00 85.81 96 LYS A C 1
ATOM 799 O O . LYS A 1 96 ? -9.373 15.651 5.998 1.00 85.81 96 LYS A O 1
ATOM 804 N N . THR A 1 97 ? -9.816 17.855 6.011 1.00 79.94 97 THR A N 1
ATOM 805 C CA . THR A 1 97 ? -9.246 18.147 4.681 1.00 79.94 97 THR A CA 1
ATOM 806 C C . THR A 1 97 ? -7.780 17.730 4.563 1.00 79.94 97 THR A C 1
ATOM 808 O O . THR A 1 97 ? -7.403 17.136 3.559 1.00 79.94 97 THR A O 1
ATOM 811 N N . SER A 1 98 ? -6.968 17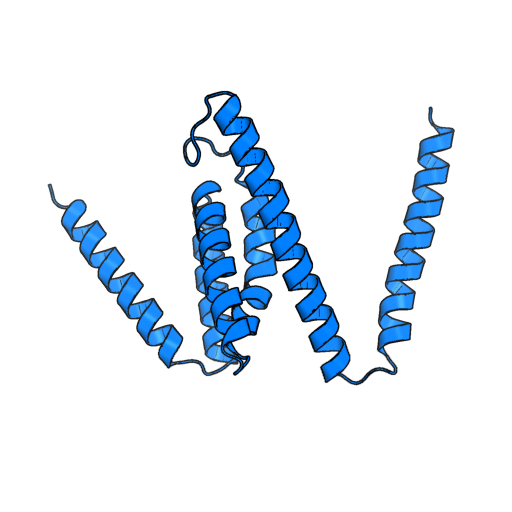.937 5.605 1.00 83.06 98 SER A N 1
ATOM 812 C CA . SER A 1 98 ? -5.559 17.513 5.614 1.00 83.06 98 SER A CA 1
ATOM 813 C C . SER A 1 98 ? -5.397 15.998 5.433 1.00 83.06 98 SER A C 1
ATOM 815 O O . SER A 1 98 ? -4.494 15.555 4.733 1.00 83.06 98 SER A O 1
ATOM 817 N N . LEU A 1 99 ? -6.304 15.196 6.007 1.00 84.00 99 LEU A N 1
ATOM 818 C CA . LEU A 1 99 ? -6.279 13.736 5.863 1.00 84.00 99 LEU A CA 1
ATOM 819 C C . LEU A 1 99 ? -6.752 13.289 4.479 1.00 84.00 99 LEU A C 1
ATOM 821 O O . LEU A 1 99 ? -6.226 12.321 3.942 1.00 84.00 99 LEU A O 1
ATOM 825 N N . LYS A 1 100 ? -7.681 14.023 3.859 1.00 85.00 100 LYS A N 1
ATOM 826 C CA . LYS A 1 100 ? -8.050 13.782 2.457 1.00 85.00 100 LYS A CA 1
ATOM 827 C C . LYS A 1 100 ? -6.886 14.061 1.511 1.00 85.00 100 LYS A C 1
ATOM 829 O O . LYS A 1 100 ? -6.668 13.291 0.585 1.00 85.00 100 LYS A O 1
ATOM 834 N N . LEU A 1 101 ? -6.116 15.122 1.758 1.00 86.19 101 LEU A N 1
ATOM 835 C CA . LEU A 1 101 ? -4.915 15.413 0.973 1.00 86.19 101 LEU A CA 1
ATOM 836 C C . LEU A 1 101 ? -3.874 14.291 1.121 1.00 86.19 101 LEU A C 1
ATOM 838 O O . LEU A 1 101 ? -3.345 13.808 0.124 1.00 86.19 101 LEU A O 1
ATOM 842 N N . ALA A 1 102 ? -3.650 13.823 2.354 1.00 85.94 102 ALA A N 1
ATOM 843 C CA . ALA A 1 102 ? -2.786 12.676 2.623 1.00 85.94 102 ALA A CA 1
ATOM 844 C C . ALA A 1 102 ? -3.282 11.399 1.923 1.00 85.94 102 ALA A C 1
ATOM 846 O O . ALA A 1 102 ? -2.474 10.662 1.368 1.00 85.94 102 ALA A O 1
ATOM 847 N N . PHE A 1 103 ? -4.599 11.166 1.884 1.00 88.94 103 PHE A N 1
ATOM 848 C CA . PHE A 1 103 ? -5.192 10.059 1.135 1.00 88.94 103 PHE A CA 1
ATOM 849 C C . PHE A 1 103 ? -4.875 10.143 -0.359 1.00 88.94 103 PHE A C 1
ATOM 851 O O . PHE A 1 103 ? -4.451 9.143 -0.929 1.00 88.94 103 PHE A O 1
ATOM 858 N N . PHE A 1 104 ? -5.031 11.309 -0.995 1.00 88.12 104 PHE A N 1
ATOM 859 C CA . PHE A 1 104 ? -4.698 11.466 -2.415 1.00 88.12 104 PHE A CA 1
ATOM 860 C C . PHE A 1 104 ? -3.205 11.256 -2.683 1.00 88.12 104 PHE A C 1
ATOM 862 O O . PHE A 1 104 ? -2.859 10.531 -3.613 1.00 88.12 104 PHE A O 1
ATOM 869 N N . ALA A 1 105 ? -2.330 11.827 -1.851 1.00 89.94 105 ALA A N 1
ATOM 870 C CA . ALA A 1 105 ? -0.885 11.658 -1.983 1.00 89.94 105 ALA A CA 1
ATOM 871 C C . ALA A 1 105 ? -0.460 10.187 -1.820 1.00 89.94 105 ALA A C 1
ATOM 873 O O . ALA A 1 105 ? 0.227 9.642 -2.683 1.00 89.94 105 ALA A O 1
ATOM 874 N N . LEU A 1 106 ? -0.925 9.516 -0.760 1.00 89.19 106 LEU A N 1
ATOM 875 C CA . LEU A 1 106 ? -0.640 8.098 -0.525 1.00 89.19 106 LEU A CA 1
ATOM 876 C C . LEU A 1 106 ? -1.256 7.202 -1.600 1.00 89.19 106 LEU A C 1
ATOM 878 O O . LEU A 1 106 ? -0.618 6.241 -2.010 1.00 89.19 106 LEU A O 1
ATOM 882 N N . SER A 1 107 ? -2.455 7.520 -2.090 1.00 89.75 107 SER A N 1
ATOM 883 C CA . SER A 1 107 ? -3.092 6.760 -3.172 1.00 89.75 107 SER A CA 1
ATOM 884 C C . SER A 1 107 ? -2.329 6.894 -4.487 1.00 89.75 107 SER A C 1
ATOM 886 O O . SER A 1 107 ? -2.202 5.909 -5.208 1.00 89.75 107 SER A O 1
ATOM 888 N N . ALA A 1 108 ? -1.785 8.075 -4.795 1.00 90.69 108 ALA A N 1
ATOM 889 C CA . ALA A 1 108 ? -0.955 8.272 -5.981 1.00 90.69 108 ALA A CA 1
ATOM 890 C C . ALA A 1 108 ? 0.326 7.425 -5.914 1.00 90.69 108 ALA A C 1
ATOM 892 O O . ALA A 1 108 ? 0.639 6.709 -6.864 1.00 90.69 108 ALA A O 1
ATOM 893 N N . VAL A 1 109 ? 1.017 7.444 -4.768 1.00 90.75 109 VAL A N 1
ATOM 894 C CA . VAL A 1 109 ? 2.200 6.601 -4.531 1.00 90.75 109 VAL A CA 1
ATOM 895 C C . VAL A 1 109 ? 1.837 5.117 -4.602 1.00 90.75 109 VAL A C 1
ATOM 897 O O . VAL A 1 109 ? 2.505 4.349 -5.287 1.00 90.75 109 VAL A O 1
ATOM 900 N N . TYR A 1 110 ? 0.747 4.717 -3.950 1.00 90.56 110 TYR A N 1
ATOM 901 C CA . TYR A 1 110 ? 0.257 3.343 -3.956 1.00 90.56 110 TYR A CA 1
ATOM 902 C C . TYR A 1 110 ? -0.017 2.833 -5.373 1.00 90.56 110 TYR A C 1
ATOM 904 O O . TYR A 1 110 ? 0.428 1.747 -5.733 1.00 90.56 110 TYR A O 1
ATOM 912 N N . LEU A 1 111 ? -0.719 3.620 -6.194 1.00 89.50 111 LEU A N 1
ATOM 913 C CA . LEU A 1 111 ? -1.022 3.261 -7.578 1.00 89.50 111 LEU A CA 1
ATOM 914 C C . LEU A 1 111 ? 0.245 3.157 -8.425 1.00 89.50 111 LEU A C 1
ATOM 916 O O . LEU A 1 111 ? 0.371 2.205 -9.190 1.00 89.50 111 LEU A O 1
ATOM 920 N N . PHE A 1 112 ? 1.186 4.090 -8.268 1.00 88.81 112 PHE A N 1
ATOM 921 C CA . PHE A 1 112 ? 2.475 4.033 -8.955 1.00 88.81 112 PHE A CA 1
ATOM 922 C C . PHE A 1 112 ? 3.222 2.731 -8.631 1.00 88.81 112 PHE A C 1
ATOM 924 O O . PHE A 1 112 ? 3.649 2.021 -9.539 1.00 88.81 112 PHE A O 1
ATOM 931 N N . LEU A 1 113 ? 3.306 2.364 -7.351 1.00 86.88 113 LEU A N 1
ATOM 932 C CA . LEU A 1 113 ? 3.971 1.131 -6.928 1.00 86.88 113 LEU A CA 1
ATOM 933 C C . LEU A 1 113 ? 3.222 -0.122 -7.398 1.00 86.88 113 LEU A C 1
ATOM 935 O O . LEU A 1 113 ? 3.840 -1.041 -7.931 1.00 86.88 113 LEU A O 1
ATOM 939 N N . MET A 1 114 ? 1.890 -0.144 -7.290 1.00 87.69 114 MET A N 1
ATOM 940 C CA . MET A 1 114 ? 1.058 -1.250 -7.779 1.00 87.69 114 MET A CA 1
ATOM 941 C C . MET A 1 114 ? 1.174 -1.455 -9.291 1.00 87.69 114 MET A C 1
ATOM 943 O O . MET A 1 114 ? 1.212 -2.602 -9.745 1.00 87.69 114 MET A O 1
ATOM 947 N N . LEU A 1 115 ? 1.278 -0.378 -10.075 1.00 85.88 115 LEU A N 1
ATOM 948 C CA . LEU A 1 115 ? 1.579 -0.460 -11.508 1.00 85.88 115 LEU A CA 1
ATOM 949 C C . LEU A 1 115 ? 2.950 -1.105 -11.730 1.00 85.88 115 LEU A C 1
ATOM 951 O O . LEU A 1 115 ? 3.085 -1.973 -12.591 1.00 85.88 115 LEU A O 1
ATOM 955 N N . GLY A 1 116 ? 3.926 -0.738 -10.899 1.00 80.44 116 GLY A N 1
ATOM 956 C CA . GLY A 1 116 ? 5.295 -1.247 -10.912 1.00 80.44 116 GLY A CA 1
ATOM 957 C C . GLY A 1 116 ? 5.387 -2.755 -10.714 1.00 80.44 116 GLY A C 1
ATOM 958 O O . GLY A 1 116 ? 6.198 -3.422 -11.348 1.00 80.44 116 GLY A O 1
ATOM 959 N N . THR A 1 117 ? 4.484 -3.318 -9.911 1.00 83.38 117 THR A N 1
ATOM 960 C CA . THR A 1 117 ? 4.446 -4.766 -9.665 1.00 83.38 117 THR A CA 1
ATOM 961 C C . THR A 1 117 ? 3.988 -5.595 -10.869 1.00 83.38 117 THR A C 1
ATOM 963 O O . THR A 1 117 ? 4.207 -6.809 -10.887 1.00 83.38 117 THR A O 1
ATOM 966 N N . LEU A 1 118 ? 3.284 -4.980 -11.836 1.00 80.69 118 LEU A N 1
ATOM 967 C CA . LEU A 1 118 ? 2.659 -5.635 -13.001 1.00 80.69 118 LEU A CA 1
ATOM 968 C C . LEU A 1 118 ? 1.775 -6.859 -12.650 1.00 80.69 118 LEU A C 1
ATOM 970 O O . LEU A 1 118 ? 1.426 -7.676 -13.511 1.00 80.69 118 LEU A O 1
ATOM 974 N N . SER A 1 119 ? 1.385 -7.007 -11.381 1.00 85.62 119 SER A N 1
ATOM 975 C CA . SER A 1 119 ? 0.698 -8.189 -10.866 1.00 85.62 119 SER A CA 1
ATOM 976 C C . SER A 1 119 ? -0.800 -8.104 -11.140 1.00 85.62 119 SER A C 1
ATOM 978 O O . SER A 1 119 ? -1.559 -7.508 -10.378 1.00 85.62 119 SER A O 1
ATOM 980 N N . ARG A 1 120 ? -1.260 -8.731 -12.229 1.00 83.00 120 ARG A N 1
ATOM 981 C CA . ARG A 1 120 ? -2.688 -8.741 -12.616 1.00 83.00 120 ARG A CA 1
ATOM 982 C C . ARG A 1 120 ? -3.608 -9.253 -11.497 1.00 83.00 120 ARG A C 1
ATOM 984 O O . ARG A 1 120 ? -4.695 -8.721 -11.304 1.00 83.00 120 ARG A O 1
ATOM 991 N N . GLY A 1 121 ? -3.151 -10.252 -10.736 1.00 83.81 121 GLY A N 1
ATOM 992 C CA . GLY A 1 121 ? -3.889 -10.793 -9.589 1.00 83.81 121 GLY A CA 1
ATOM 993 C C . GLY A 1 121 ? -4.038 -9.787 -8.445 1.00 83.81 121 GLY A C 1
ATOM 994 O O . GLY A 1 121 ? -5.097 -9.718 -7.827 1.00 83.81 121 GLY A O 1
ATOM 995 N N . ALA A 1 122 ? -3.027 -8.948 -8.215 1.00 86.81 122 ALA A N 1
ATOM 996 C CA . ALA A 1 122 ? -3.083 -7.921 -7.182 1.00 86.81 122 ALA A CA 1
ATOM 997 C C . ALA A 1 122 ? -4.097 -6.822 -7.524 1.00 86.81 122 ALA A C 1
ATOM 999 O O . ALA A 1 122 ? -4.850 -6.393 -6.656 1.00 86.81 122 ALA A O 1
ATOM 1000 N N . TRP A 1 123 ? -4.196 -6.427 -8.797 1.00 87.75 123 TRP A N 1
ATOM 1001 C CA . TRP A 1 123 ? -5.228 -5.489 -9.256 1.00 87.75 123 TRP A CA 1
ATOM 1002 C C . TRP A 1 123 ? -6.647 -6.021 -9.037 1.00 87.75 123 TRP A C 1
ATOM 1004 O O . TRP A 1 123 ? -7.518 -5.281 -8.578 1.00 87.75 123 TRP A O 1
ATOM 1014 N N . LEU A 1 124 ? -6.873 -7.312 -9.303 1.00 86.44 124 LEU A N 1
ATOM 1015 C CA . LEU A 1 124 ? -8.155 -7.953 -9.013 1.00 86.44 124 LEU A CA 1
ATOM 1016 C C . LEU A 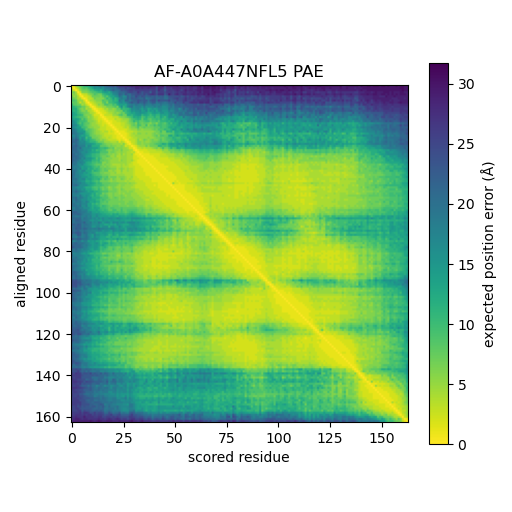1 124 ? -8.442 -7.966 -7.505 1.00 86.44 124 LEU A C 1
ATOM 1018 O O . LEU A 1 124 ? -9.556 -7.650 -7.094 1.00 86.44 124 LEU A O 1
ATOM 1022 N N . ALA A 1 125 ? -7.446 -8.284 -6.677 1.00 89.38 125 ALA A N 1
ATOM 1023 C CA . ALA A 1 125 ? -7.607 -8.294 -5.228 1.00 89.38 125 ALA A CA 1
ATOM 1024 C C . ALA A 1 125 ? -7.927 -6.894 -4.673 1.00 89.38 125 ALA A C 1
ATOM 1026 O O . ALA A 1 125 ? -8.859 -6.755 -3.884 1.00 89.38 125 ALA A O 1
ATOM 1027 N N . VAL A 1 126 ? -7.235 -5.849 -5.144 1.00 89.69 126 VAL A N 1
ATOM 1028 C CA . VAL A 1 126 ? -7.543 -4.444 -4.817 1.00 89.69 126 VAL A CA 1
ATOM 1029 C C . VAL A 1 126 ? -8.982 -4.095 -5.199 1.00 89.69 126 VAL A C 1
ATOM 1031 O O . VAL A 1 126 ? -9.688 -3.472 -4.405 1.00 89.69 126 VAL A O 1
ATOM 1034 N N . LEU A 1 127 ? -9.449 -4.530 -6.374 1.00 87.62 127 LEU A N 1
ATOM 1035 C CA . LEU A 1 127 ? -10.829 -4.313 -6.814 1.00 87.62 127 LEU A CA 1
ATOM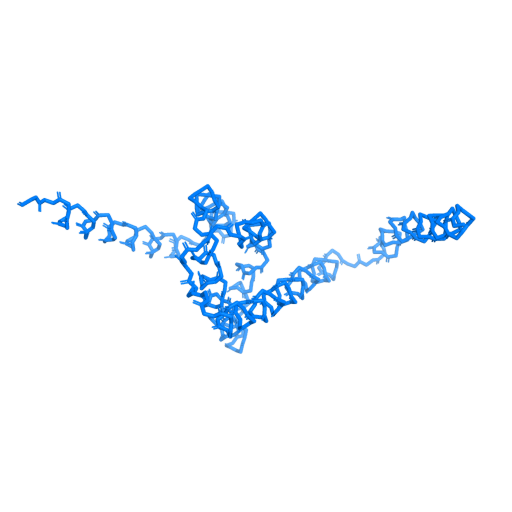 1036 C C . LEU A 1 127 ? -11.821 -4.991 -5.861 1.00 87.62 127 LEU A C 1
ATOM 1038 O O . LEU A 1 127 ? -12.723 -4.327 -5.350 1.00 87.62 127 LEU A O 1
ATOM 1042 N N . VAL A 1 128 ? -11.641 -6.283 -5.576 1.00 89.25 128 VAL A N 1
ATOM 1043 C CA . VAL A 1 128 ? -12.535 -7.049 -4.690 1.00 89.25 128 VAL A CA 1
ATOM 1044 C C . VAL A 1 128 ? -12.576 -6.438 -3.289 1.00 89.25 128 VAL A C 1
ATOM 1046 O O . VAL A 1 128 ? -13.656 -6.177 -2.759 1.00 89.25 128 VAL A O 1
ATOM 1049 N N . VAL A 1 129 ? -11.412 -6.149 -2.705 1.00 89.19 129 VAL A N 1
ATOM 1050 C CA . VAL A 1 129 ? -11.300 -5.533 -1.377 1.00 89.19 129 VAL A CA 1
ATOM 1051 C C . VAL A 1 129 ? -11.926 -4.137 -1.364 1.00 89.19 129 VAL A C 1
ATOM 1053 O O . VAL A 1 129 ? -12.642 -3.799 -0.421 1.00 89.19 129 VAL A O 1
ATOM 1056 N N . GLY A 1 130 ? -11.717 -3.340 -2.413 1.00 86.81 130 GLY A N 1
ATOM 1057 C CA . GLY A 1 130 ? -12.314 -2.012 -2.549 1.00 86.81 130 GLY A CA 1
ATOM 1058 C C . GLY A 1 130 ? -13.839 -2.053 -2.633 1.00 86.81 130 GLY A C 1
ATOM 1059 O O . GLY A 1 130 ? -14.512 -1.268 -1.962 1.00 86.81 130 GLY A O 1
ATOM 1060 N N . VAL A 1 131 ? -14.394 -3.002 -3.392 1.00 86.12 131 VAL A N 1
ATOM 1061 C CA . VAL A 1 131 ? -15.846 -3.224 -3.477 1.00 86.12 131 VAL A CA 1
ATOM 1062 C C . VAL A 1 131 ? -16.405 -3.645 -2.120 1.00 86.12 131 VAL A C 1
ATOM 1064 O O . VAL A 1 131 ? -17.353 -3.022 -1.643 1.00 86.12 131 VAL A O 1
ATOM 1067 N N . LEU A 1 132 ? -15.798 -4.640 -1.463 1.00 87.44 132 LEU A N 1
ATOM 1068 C CA . LEU A 1 132 ? -16.220 -5.086 -0.132 1.00 87.44 132 LEU A CA 1
ATOM 1069 C C . LEU A 1 132 ? -16.191 -3.935 0.879 1.00 87.44 132 LEU A C 1
ATOM 1071 O O . LEU A 1 132 ? -17.170 -3.708 1.590 1.00 87.44 132 LEU A O 1
ATOM 1075 N N . TRP A 1 133 ? -15.107 -3.161 0.904 1.00 89.25 133 TRP A N 1
ATOM 1076 C CA . TRP A 1 133 ? -14.972 -2.010 1.792 1.00 89.25 133 TRP A CA 1
ATOM 1077 C C . TRP A 1 133 ? -16.048 -0.946 1.537 1.00 89.25 133 TRP A C 1
ATOM 1079 O O . TRP A 1 133 ? -16.606 -0.391 2.488 1.00 89.25 133 TRP A O 1
ATOM 1089 N N . ALA A 1 134 ? -16.368 -0.667 0.272 1.00 85.69 134 ALA A N 1
ATOM 1090 C CA . ALA A 1 134 ? -17.359 0.340 -0.084 1.00 85.69 134 ALA A CA 1
ATOM 1091 C C . ALA A 1 134 ? -18.791 -0.092 0.275 1.00 85.69 134 ALA A C 1
ATOM 1093 O O . ALA A 1 134 ? -19.572 0.745 0.742 1.00 85.69 134 ALA A O 1
ATOM 1094 N N . ILE A 1 135 ? -19.106 -1.386 0.128 1.00 85.06 135 ILE A N 1
ATOM 1095 C CA . ILE A 1 135 ? -20.368 -1.988 0.587 1.00 85.06 135 ILE A CA 1
ATOM 1096 C C . ILE A 1 135 ? -20.477 -1.864 2.112 1.00 85.06 135 ILE A C 1
ATOM 1098 O O . ILE A 1 135 ? -21.467 -1.326 2.610 1.00 85.06 135 ILE A O 1
ATOM 1102 N N . LEU A 1 136 ? -19.443 -2.288 2.850 1.00 85.31 136 LEU A N 1
ATOM 1103 C CA . LEU A 1 136 ? -19.425 -2.262 4.319 1.00 85.31 136 LEU A CA 1
ATOM 1104 C C . LEU A 1 136 ? -19.564 -0.843 4.887 1.00 85.31 136 LEU A C 1
ATOM 1106 O O . LEU A 1 136 ? -20.303 -0.629 5.844 1.00 85.31 1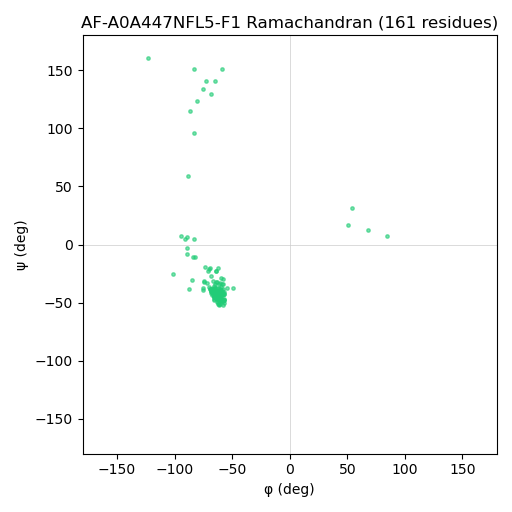36 LEU A O 1
ATOM 1110 N N . ASN A 1 137 ? -18.906 0.142 4.273 1.00 83.31 137 ASN A N 1
ATOM 1111 C CA . ASN A 1 137 ? -18.966 1.539 4.714 1.00 83.31 137 ASN A CA 1
ATOM 1112 C C . ASN A 1 137 ? -20.108 2.346 4.074 1.00 83.31 137 ASN A C 1
ATOM 1114 O O . ASN A 1 137 ? -20.186 3.564 4.266 1.00 83.31 137 ASN A O 1
ATOM 1118 N N . ARG A 1 138 ? -20.992 1.690 3.306 1.00 79.38 138 ARG A N 1
ATOM 1119 C CA . ARG A 1 138 ? -22.149 2.293 2.622 1.00 79.38 138 ARG A CA 1
ATOM 1120 C C . ARG A 1 138 ? -21.777 3.495 1.730 1.00 79.38 138 ARG A C 1
ATOM 1122 O O . ARG A 1 138 ? -22.574 4.418 1.544 1.00 79.38 138 ARG A O 1
ATOM 1129 N N . GLN A 1 139 ? -20.572 3.494 1.155 1.00 79.06 139 GLN A N 1
ATOM 1130 C CA . GLN A 1 139 ? -20.029 4.575 0.319 1.00 79.06 139 GLN A CA 1
ATOM 1131 C C . GLN A 1 139 ? -20.408 4.395 -1.163 1.00 79.06 139 GLN A C 1
ATOM 1133 O O . GLN A 1 139 ? -19.554 4.336 -2.047 1.00 79.06 139 GLN A O 1
ATOM 1138 N N . TRP A 1 140 ? -21.711 4.354 -1.458 1.00 72.56 140 TRP A N 1
ATOM 1139 C CA . TRP A 1 140 ? -22.244 4.109 -2.810 1.00 72.56 140 TRP A CA 1
ATOM 1140 C C . TRP A 1 140 ? -21.768 5.117 -3.864 1.00 72.56 140 TRP A C 1
ATOM 1142 O O . TRP A 1 140 ? -21.607 4.771 -5.031 1.00 72.56 140 TRP A O 1
ATOM 1152 N N . LYS A 1 141 ? -21.489 6.362 -3.454 1.00 72.75 141 LYS A N 1
ATOM 1153 C CA . LYS A 1 141 ? -20.961 7.401 -4.353 1.00 72.75 141 LYS A CA 1
ATOM 1154 C C . LYS A 1 141 ? -19.579 7.038 -4.904 1.00 72.75 141 LYS A C 1
ATOM 1156 O O . LYS A 1 141 ? -19.330 7.256 -6.084 1.00 72.75 141 LYS A O 1
ATOM 1161 N N . LEU A 1 142 ? -18.705 6.455 -4.078 1.00 71.00 142 LEU A N 1
ATOM 1162 C CA . LEU A 1 142 ? -17.384 5.996 -4.520 1.00 71.00 142 LEU A CA 1
ATOM 1163 C C . LEU A 1 142 ? -17.492 4.782 -5.448 1.00 71.00 142 LEU A C 1
ATOM 1165 O O . LEU A 1 142 ? -16.770 4.720 -6.437 1.00 71.00 142 LEU A O 1
ATOM 1169 N N . MET A 1 143 ? -18.426 3.863 -5.177 1.00 71.56 143 MET A N 1
ATOM 1170 C CA . MET A 1 143 ? -18.692 2.728 -6.071 1.00 71.56 143 MET A CA 1
ATOM 1171 C C . MET A 1 143 ? -19.173 3.193 -7.445 1.00 71.56 143 MET A C 1
ATOM 1173 O O . MET A 1 143 ? -18.694 2.687 -8.452 1.00 71.56 143 MET A O 1
ATOM 1177 N N . GLY A 1 144 ? -20.074 4.180 -7.493 1.00 70.25 144 GLY A N 1
ATOM 1178 C CA . GLY A 1 144 ? -20.567 4.743 -8.752 1.00 70.25 144 GLY A CA 1
ATOM 1179 C C . GLY A 1 144 ? -19.457 5.391 -9.582 1.00 70.25 144 GLY A C 1
ATOM 1180 O O . GLY A 1 144 ? -19.345 5.118 -10.774 1.00 70.25 144 GLY A O 1
ATOM 1181 N N . ILE A 1 145 ? -18.590 6.188 -8.946 1.00 76.06 145 ILE A N 1
ATOM 1182 C CA . ILE A 1 145 ? -17.432 6.800 -9.617 1.00 76.06 145 ILE A CA 1
ATOM 1183 C C . ILE A 1 145 ? -16.453 5.718 -10.098 1.00 76.06 145 ILE A C 1
ATOM 1185 O O . ILE A 1 145 ? -16.018 5.754 -11.246 1.00 76.06 145 ILE A O 1
ATOM 1189 N N . GLY A 1 146 ? -16.143 4.728 -9.256 1.00 76.50 146 GLY A N 1
ATOM 1190 C CA . GLY A 1 146 ? -15.254 3.622 -9.619 1.00 76.50 146 GLY A CA 1
ATOM 1191 C C . GLY A 1 146 ? -15.790 2.784 -10.783 1.00 76.50 146 GLY A C 1
ATOM 1192 O O . GLY A 1 146 ? -15.050 2.480 -11.716 1.00 76.50 146 GLY A O 1
ATOM 1193 N N . ALA A 1 147 ? -17.086 2.471 -10.777 1.00 77.00 147 ALA A N 1
ATOM 1194 C CA . ALA A 1 147 ? -17.742 1.751 -11.864 1.00 77.00 147 ALA A CA 1
ATOM 1195 C C . ALA A 1 147 ? -17.724 2.554 -13.172 1.00 77.00 147 ALA A C 1
ATOM 1197 O O . ALA A 1 147 ? -17.419 1.994 -14.222 1.00 77.00 147 ALA A O 1
ATOM 1198 N N . ALA A 1 148 ? -17.976 3.866 -13.119 1.00 79.06 148 ALA A N 1
ATOM 1199 C CA . ALA A 1 148 ? -17.906 4.727 -14.297 1.00 79.06 148 ALA A CA 1
ATOM 1200 C C . ALA A 1 148 ? -16.495 4.746 -14.909 1.00 79.06 148 ALA A C 1
ATOM 1202 O O . ALA A 1 148 ? -16.354 4.595 -16.121 1.00 79.06 148 ALA A O 1
ATOM 1203 N N . ILE A 1 149 ? -15.451 4.855 -14.081 1.00 81.56 149 ILE A N 1
ATOM 1204 C CA . ILE A 1 149 ? -14.054 4.809 -14.540 1.00 81.56 149 ILE A CA 1
ATOM 1205 C C . ILE A 1 149 ? -13.740 3.461 -15.200 1.00 81.56 149 ILE A C 1
ATOM 1207 O O . ILE A 1 149 ? -13.128 3.440 -16.265 1.00 81.56 149 ILE A O 1
ATOM 1211 N N . LEU A 1 150 ? -14.184 2.345 -14.613 1.00 81.12 150 LEU A N 1
ATOM 1212 C CA . LEU A 1 150 ? -13.983 1.010 -15.188 1.00 81.12 150 LEU A CA 1
ATOM 1213 C C . LEU A 1 150 ? -14.690 0.841 -16.535 1.00 81.12 150 LEU A C 1
ATOM 1215 O O . LEU A 1 150 ? -14.110 0.272 -17.457 1.00 81.12 150 LEU A O 1
ATOM 1219 N N . VAL A 1 151 ? -15.913 1.358 -16.671 1.00 82.38 151 VAL A N 1
ATOM 1220 C CA . VAL A 1 151 ? -16.647 1.335 -17.944 1.00 82.38 151 VAL A CA 1
ATOM 1221 C C . VAL A 1 151 ? -15.924 2.175 -18.993 1.00 82.38 151 VAL A C 1
ATOM 1223 O O . VAL A 1 151 ? -15.712 1.694 -20.102 1.00 82.38 151 VAL A O 1
ATOM 1226 N N . ILE A 1 152 ? -15.485 3.388 -18.648 1.00 82.56 152 ILE A N 1
ATOM 1227 C CA . ILE A 1 152 ? -14.731 4.256 -19.566 1.00 82.56 152 ILE A CA 1
ATOM 1228 C C . ILE A 1 152 ? -13.428 3.575 -19.995 1.00 82.56 152 ILE A C 1
ATOM 1230 O O . ILE A 1 152 ? -13.136 3.514 -21.186 1.00 82.56 152 ILE A O 1
ATOM 1234 N N . ALA A 1 153 ? -12.673 3.013 -19.050 1.00 81.62 153 ALA A N 1
ATOM 1235 C CA . ALA A 1 153 ? -11.446 2.283 -19.347 1.00 81.62 153 ALA A CA 1
ATOM 1236 C C . ALA A 1 153 ? -11.714 1.065 -20.247 1.00 81.62 153 ALA A C 1
ATOM 1238 O O . ALA A 1 153 ? -10.991 0.852 -21.217 1.00 81.62 153 ALA A O 1
ATOM 1239 N N . GLY A 1 154 ? -12.777 0.303 -19.979 1.00 79.62 154 GLY A N 1
ATOM 1240 C CA . GLY A 1 154 ? -13.185 -0.831 -20.807 1.00 79.62 154 GLY A CA 1
ATOM 1241 C C . GLY A 1 154 ? -13.571 -0.421 -22.229 1.00 79.62 154 GLY A C 1
ATOM 1242 O O . GLY A 1 154 ? -13.152 -1.069 -23.185 1.00 79.62 154 GLY A O 1
ATOM 1243 N N . VAL A 1 155 ? -14.309 0.683 -22.384 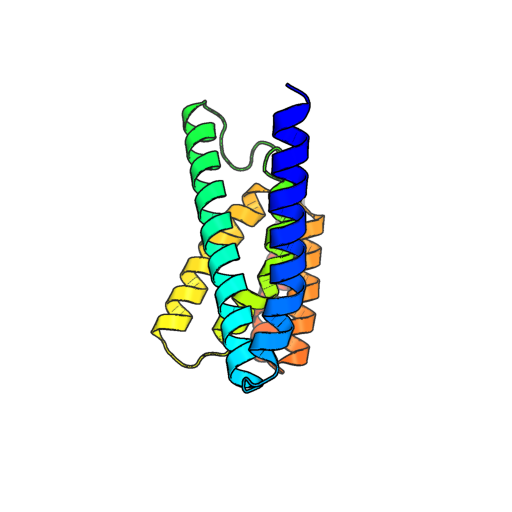1.00 83.00 155 VAL A N 1
ATOM 1244 C CA . VAL A 1 155 ? -14.673 1.243 -23.696 1.00 83.00 155 VAL A CA 1
ATOM 1245 C C . VAL A 1 155 ? -13.435 1.725 -24.450 1.00 83.00 155 VAL A C 1
ATOM 1247 O O . VAL A 1 155 ? -13.312 1.445 -25.640 1.00 83.00 155 VAL A O 1
ATOM 1250 N N . LEU A 1 156 ? -12.503 2.401 -23.772 1.00 81.44 156 LEU A N 1
ATOM 1251 C CA . LEU A 1 156 ? -11.244 2.846 -24.372 1.00 81.44 156 LEU A CA 1
ATOM 1252 C C . LEU A 1 156 ? -10.412 1.657 -24.852 1.00 81.44 156 LEU A C 1
ATOM 1254 O O . LEU A 1 156 ? -10.003 1.643 -26.006 1.00 81.44 156 LEU A O 1
ATOM 1258 N N . VAL A 1 157 ? -10.236 0.629 -24.019 1.00 83.69 157 VAL A N 1
ATOM 1259 C CA . VAL A 1 157 ? -9.510 -0.593 -24.402 1.00 83.69 157 VAL A CA 1
ATOM 1260 C C . VAL A 1 157 ? -10.199 -1.301 -25.567 1.00 83.69 157 VAL A C 1
ATOM 1262 O O . VAL A 1 157 ? -9.526 -1.712 -26.506 1.00 83.69 157 VAL A O 1
ATOM 1265 N N . TYR A 1 158 ? -11.529 -1.412 -25.551 1.00 80.00 158 TYR A N 1
ATOM 1266 C CA . TYR A 1 158 ? -12.288 -2.006 -26.653 1.00 80.00 158 TYR A CA 1
ATOM 1267 C C . TYR A 1 158 ? -12.130 -1.214 -27.960 1.00 80.00 158 TYR A C 1
ATOM 1269 O O . TYR A 1 158 ? -11.990 -1.807 -29.027 1.00 80.00 158 TYR A O 1
ATOM 1277 N N . HIS A 1 159 ? -12.115 0.119 -27.884 1.00 74.81 159 HIS A N 1
ATOM 1278 C CA . HIS A 1 159 ? -11.893 0.982 -29.040 1.00 74.81 159 HIS A CA 1
ATOM 1279 C C . HIS A 1 159 ? -10.456 0.875 -29.572 1.00 74.81 159 HIS A C 1
ATOM 1281 O O . HIS A 1 159 ? -10.268 0.803 -30.780 1.00 74.81 159 HIS A O 1
ATOM 1287 N N . SER A 1 160 ? -9.455 0.788 -28.690 1.00 70.19 160 SER A N 1
ATOM 1288 C CA . SER A 1 160 ? -8.046 0.577 -29.057 1.00 70.19 160 SER A CA 1
ATOM 1289 C C . SER A 1 160 ? -7.744 -0.834 -29.574 1.00 70.19 160 SER A C 1
ATOM 1291 O O . SER A 1 160 ? -6.742 -1.027 -30.253 1.00 70.19 160 SER A O 1
ATOM 1293 N N . ALA A 1 161 ? -8.572 -1.825 -29.232 1.00 64.31 161 ALA A N 1
ATOM 1294 C CA . ALA A 1 161 ? -8.423 -3.217 -29.659 1.00 64.31 161 ALA A CA 1
ATOM 1295 C C . ALA A 1 161 ? -9.137 -3.532 -30.986 1.00 64.31 161 ALA A C 1
ATOM 1297 O O . ALA A 1 161 ? -9.051 -4.662 -31.471 1.00 64.31 161 ALA A O 1
ATOM 1298 N N . LYS A 1 162 ? -9.857 -2.564 -31.567 1.00 49.72 162 LYS A N 1
ATOM 1299 C CA . LYS A 1 162 ? -10.433 -2.691 -32.907 1.00 49.72 162 LYS A CA 1
ATOM 1300 C C . LYS A 1 162 ? -9.328 -2.409 -33.944 1.00 49.72 162 LYS A C 1
ATOM 1302 O O . LYS A 1 162 ? -8.720 -1.345 -33.840 1.00 49.72 162 LYS A O 1
ATOM 1307 N N . PRO A 1 163 ? -9.040 -3.338 -34.877 1.00 55.78 163 PRO A N 1
ATOM 1308 C CA . PRO A 1 163 ? -8.059 -3.118 -35.941 1.00 55.78 163 PRO A CA 1
ATOM 1309 C C . PRO A 1 163 ? -8.491 -2.013 -36.909 1.00 55.78 163 PRO A C 1
ATOM 1311 O O . PRO A 1 163 ? -9.720 -1.815 -37.076 1.00 55.78 163 PRO A O 1
#

Sequence (163 aa):
MKESFKEFENTVLEGFLLYTLLIPVLLKDEKKETVAKIVLFSFLTSLGLRSLVEIVFYIQDYSRGVMPFTNYDHRHISDSMVFLFPALLNIWLFRKTSLKLAFFALSAVYLFLMLGTLSRGAWLAVLVVGVLWAILNRQWKLMGIGAAILVIAGVLVYHSAKP

Secondary structure (DSSP, 8-state):
--HHHHHHHHHHHHHHHHHHHHHHHHHTTS-HHHHHHHHHHHHHHHHHHHHHHHHHHHHHHHHTT--TTS-SGGGGHHHHHHHHHHHHHHHTT---HHHHHHHHHHHHHHHHHHHHT--HHHHHHHHHHHHHHHHHTT-HHHHHHHHHHHHHHHHHHHHHT--

Foldseek 3Di:
DVVVVVVVCVVVVVVVVCCVVVVCVVCVPPDPVVVVVVVLVVLVVVLVVLLVVVVVVQVVCVVVVHHQLPDQPLLVCLVSLLVSLLSLVVLVVDPDPVSVVVSVVSVVSSVSSNSRNVDPVSVVSSVVVVVVSCVVVVVVVVVVVVVVVVVVVVVVVVVVPDD